Protein AF-A0A535C2K7-F1 (afdb_monomer_lite)

Foldseek 3Di:
DDPPDDPPCDPVNVVVVVVVVVVVVVVVVVVVLVVQQVDCVCVVVPHPGSVRVCCVVVVD

Structure (mmCIF, N/CA/C/O backbone):
data_AF-A0A535C2K7-F1
#
_entry.id   AF-A0A535C2K7-F1
#
loop_
_atom_site.group_PDB
_atom_site.id
_atom_site.type_symbol
_atom_site.label_atom_id
_atom_site.label_alt_id
_atom_site.label_comp_id
_atom_site.label_asym_id
_atom_site.label_entity_id
_atom_site.label_seq_id
_atom_site.pdbx_PDB_ins_code
_atom_site.Cartn_x
_atom_site.Cartn_y
_atom_site.Cartn_z
_atom_site.occupancy
_atom_site.B_iso_or_equiv
_atom_site.auth_seq_id
_atom_site.auth_comp_id
_atom_site.auth_asym_id
_atom_site.auth_atom_id
_atom_site.pdbx_PDB_model_num
ATOM 1 N N . MET A 1 1 ? -43.234 10.277 25.130 1.00 43.00 1 MET A N 1
ATOM 2 C CA . MET A 1 1 ? -42.250 10.153 24.034 1.00 43.00 1 MET A CA 1
ATOM 3 C C . MET A 1 1 ? -41.041 9.419 24.586 1.00 43.00 1 MET A C 1
ATOM 5 O O . MET A 1 1 ? -40.450 9.925 25.529 1.00 43.00 1 MET A O 1
ATOM 9 N N . LEU A 1 2 ? -40.713 8.227 24.081 1.00 47.50 2 LEU A N 1
ATOM 10 C CA . LEU A 1 2 ? -39.448 7.568 24.418 1.00 47.50 2 LEU A CA 1
ATOM 11 C C . LEU A 1 2 ? -38.343 8.198 23.563 1.00 47.50 2 LEU A C 1
ATOM 13 O O . LEU A 1 2 ? -38.329 8.018 22.348 1.00 47.50 2 LEU A O 1
ATOM 17 N N . GLN A 1 3 ? -37.449 8.963 24.187 1.00 55.66 3 GLN A N 1
ATOM 18 C CA . GLN A 1 3 ? -36.200 9.381 23.556 1.00 55.66 3 GLN A CA 1
ATOM 19 C C . GLN A 1 3 ? -35.244 8.187 23.571 1.00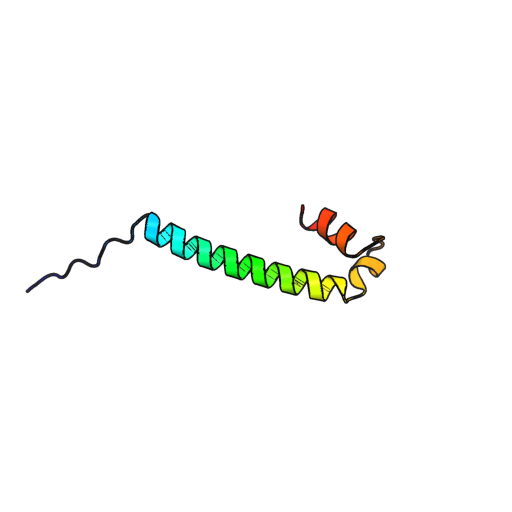 55.66 3 GLN A C 1
ATOM 21 O O . GLN A 1 3 ? -34.670 7.852 24.604 1.00 55.66 3 GLN A O 1
ATOM 26 N N . ILE A 1 4 ? -35.097 7.525 22.425 1.00 57.22 4 ILE A N 1
ATOM 27 C CA . ILE A 1 4 ? -34.000 6.585 22.201 1.00 57.22 4 ILE A CA 1
ATOM 28 C C . ILE A 1 4 ? -32.761 7.451 21.980 1.00 57.22 4 ILE A C 1
ATOM 30 O O . ILE A 1 4 ? -32.623 8.089 20.938 1.00 57.22 4 ILE A O 1
ATOM 34 N N . ALA A 1 5 ? -31.899 7.546 22.991 1.00 61.34 5 ALA A N 1
ATOM 35 C CA . ALA A 1 5 ? -30.596 8.168 22.825 1.00 61.34 5 ALA A CA 1
ATOM 36 C C . ALA A 1 5 ? -29.806 7.339 21.803 1.00 61.34 5 ALA A C 1
ATOM 38 O O . ALA A 1 5 ? -29.643 6.131 21.989 1.00 61.34 5 ALA A O 1
ATOM 39 N N . SER A 1 6 ? -29.344 7.962 20.717 1.00 64.50 6 SER A N 1
ATOM 40 C CA . SER A 1 6 ? -28.427 7.294 19.792 1.00 64.50 6 SER A CA 1
ATOM 41 C C . SER A 1 6 ? -27.212 6.798 20.579 1.00 64.50 6 SER A C 1
ATOM 43 O O . SER A 1 6 ? -26.670 7.573 21.376 1.00 64.50 6 SER A O 1
ATOM 45 N N . PRO A 1 7 ? -26.775 5.538 20.395 1.00 70.19 7 PRO A N 1
ATOM 46 C CA . PRO A 1 7 ? -25.599 5.037 21.087 1.00 70.19 7 PRO A CA 1
ATOM 47 C C . PRO A 1 7 ? -24.414 5.948 20.764 1.00 70.19 7 PRO A C 1
ATOM 49 O O . PRO A 1 7 ? -24.142 6.254 19.600 1.00 70.19 7 PRO A O 1
ATOM 52 N N . ALA A 1 8 ? -23.751 6.445 21.807 1.00 83.19 8 ALA A N 1
ATOM 53 C CA . ALA A 1 8 ? -22.596 7.310 21.644 1.00 83.19 8 ALA A CA 1
ATOM 54 C C . ALA A 1 8 ? -21.476 6.514 20.963 1.00 83.19 8 ALA A C 1
ATOM 56 O O . ALA A 1 8 ? -21.029 5.502 21.496 1.00 83.19 8 ALA A O 1
ATOM 57 N N . VAL A 1 9 ? -21.024 6.980 19.795 1.00 88.38 9 VAL A N 1
ATOM 58 C CA . VAL A 1 9 ? -19.876 6.399 19.088 1.00 88.38 9 VAL A CA 1
ATOM 59 C C . VAL A 1 9 ? -18.657 6.457 20.004 1.00 88.38 9 VAL A C 1
ATOM 61 O O . VAL A 1 9 ? -18.184 7.542 20.362 1.00 88.38 9 VAL A O 1
ATOM 64 N N . THR A 1 10 ? -18.140 5.290 20.372 1.00 95.38 10 THR A N 1
ATOM 65 C CA . THR A 1 10 ? -17.012 5.172 21.294 1.00 95.38 10 THR A CA 1
ATOM 66 C C . THR A 1 10 ? -15.681 5.410 20.579 1.00 95.38 10 THR A C 1
ATOM 68 O O . THR A 1 10 ? -15.589 5.429 19.349 1.00 95.38 10 THR A O 1
ATOM 71 N N . ALA A 1 11 ? -14.601 5.581 21.346 1.00 95.44 11 ALA A N 1
ATOM 72 C CA . ALA A 1 11 ? -13.255 5.576 20.774 1.00 95.44 11 ALA A CA 1
ATOM 73 C C . ALA A 1 11 ? -12.925 4.231 20.093 1.00 95.44 11 ALA A C 1
ATOM 75 O O . ALA A 1 11 ? -12.242 4.227 19.072 1.00 95.44 11 ALA A O 1
ATOM 76 N N . GLY A 1 12 ? -13.456 3.115 20.611 1.00 96.88 12 GLY A N 1
ATOM 77 C CA . GLY A 1 12 ? -13.290 1.786 20.019 1.00 96.88 12 GLY A CA 1
ATOM 78 C C . GLY A 1 12 ? -13.932 1.676 18.637 1.00 96.88 12 GLY A C 1
ATOM 79 O O . GLY A 1 12 ? -13.277 1.233 17.698 1.00 96.88 12 GLY A O 1
ATOM 80 N N . ASP A 1 13 ? -15.159 2.176 18.476 1.00 96.69 13 ASP A N 1
ATOM 81 C CA . ASP A 1 13 ? -15.855 2.170 17.178 1.00 96.69 13 ASP A CA 1
ATOM 82 C C . ASP A 1 13 ? -15.091 2.983 16.125 1.00 96.69 13 ASP A C 1
ATOM 84 O O . ASP A 1 13 ? -14.942 2.567 14.975 1.00 96.69 13 ASP A O 1
ATOM 88 N N . LYS A 1 14 ? -14.543 4.135 16.534 1.00 97.31 14 LYS A N 1
ATOM 89 C CA . LYS A 1 14 ? -13.691 4.966 15.670 1.00 97.31 1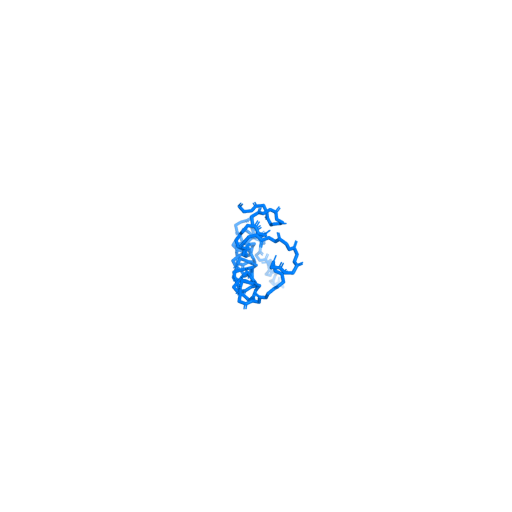4 LYS A CA 1
ATOM 90 C C . LYS A 1 14 ? -12.395 4.253 15.303 1.00 97.31 14 LYS A C 1
ATOM 92 O O . LYS A 1 14 ? -11.947 4.383 14.168 1.00 97.31 14 LYS A O 1
ATOM 97 N N . LEU A 1 15 ? -11.800 3.508 16.235 1.00 98.19 15 LEU A N 1
ATOM 98 C CA . LEU A 1 15 ? -10.580 2.748 15.982 1.00 98.19 15 LEU A CA 1
ATOM 99 C C . LEU A 1 15 ? -10.826 1.639 14.955 1.00 98.19 15 LEU A C 1
ATOM 101 O O . LEU A 1 15 ? -10.080 1.551 13.987 1.00 98.19 15 LEU A O 1
ATOM 105 N N . VAL A 1 16 ? -11.902 0.861 15.110 1.00 98.31 16 VAL A N 1
ATOM 106 C CA . VAL A 1 16 ? -12.289 -0.187 14.148 1.00 98.31 16 VAL A CA 1
ATOM 107 C C . VAL A 1 16 ? -12.567 0.410 12.769 1.00 98.31 16 VAL A C 1
ATOM 109 O O . VAL A 1 16 ? -12.077 -0.100 11.763 1.00 98.31 16 VAL A O 1
ATOM 112 N N . ASN A 1 17 ? -13.302 1.524 12.706 1.00 98.00 17 ASN A N 1
ATOM 113 C CA . ASN A 1 17 ? -13.560 2.199 11.437 1.00 98.00 17 ASN A CA 1
ATOM 114 C C . ASN A 1 17 ? -12.269 2.711 10.777 1.00 98.00 17 ASN A C 1
ATOM 116 O O . ASN A 1 17 ? -12.084 2.543 9.573 1.00 98.00 17 ASN A O 1
ATOM 120 N N . ASN A 1 18 ? -11.365 3.306 11.555 1.00 98.56 18 ASN A N 1
ATOM 121 C CA . ASN A 1 18 ? -10.074 3.753 11.045 1.00 98.56 18 ASN A CA 1
ATOM 122 C C . ASN A 1 18 ? -9.212 2.580 10.578 1.00 98.56 18 ASN A C 1
ATOM 124 O O . ASN A 1 18 ? -8.584 2.706 9.532 1.00 98.56 18 ASN A O 1
ATOM 128 N N . GLN A 1 19 ? -9.219 1.448 11.286 1.00 98.56 19 GLN A N 1
ATOM 129 C CA . GLN A 1 19 ? -8.492 0.256 10.859 1.00 98.56 19 GLN A CA 1
ATOM 130 C C . GLN A 1 19 ? -8.994 -0.233 9.499 1.00 98.56 19 GLN A C 1
ATOM 132 O O . GLN A 1 19 ? -8.195 -0.376 8.586 1.00 98.56 19 GLN A O 1
ATOM 137 N N . ALA A 1 20 ? -10.312 -0.345 9.307 1.00 98.56 20 ALA A N 1
ATOM 138 C CA . ALA A 1 20 ? -10.872 -0.733 8.011 1.00 98.56 20 ALA A CA 1
ATOM 139 C C . ALA A 1 20 ? -10.453 0.221 6.874 1.00 98.56 20 ALA A C 1
ATOM 141 O O . ALA A 1 20 ? -10.218 -0.202 5.744 1.00 98.56 20 ALA A O 1
ATOM 142 N N . ARG A 1 21 ? -10.329 1.524 7.163 1.00 98.69 21 ARG A N 1
ATOM 143 C CA . ARG A 1 21 ? -9.838 2.515 6.191 1.00 98.69 21 ARG A CA 1
ATOM 144 C C . ARG A 1 21 ? -8.345 2.353 5.906 1.00 98.69 21 ARG A C 1
ATOM 146 O O . ARG A 1 21 ? -7.947 2.494 4.754 1.00 98.69 21 ARG A O 1
ATOM 153 N N . ILE A 1 22 ? -7.536 2.069 6.928 1.00 98.56 22 ILE A N 1
ATOM 154 C CA . ILE A 1 22 ? -6.106 1.765 6.778 1.00 98.56 22 ILE A CA 1
ATOM 155 C C . ILE A 1 22 ? -5.933 0.521 5.907 1.00 98.56 22 ILE A C 1
ATOM 157 O O . ILE A 1 22 ? -5.158 0.566 4.957 1.00 98.56 22 ILE A O 1
ATOM 161 N N . ASP A 1 23 ? -6.702 -0.534 6.165 1.00 98.69 23 ASP A N 1
ATOM 162 C CA . ASP A 1 23 ? -6.622 -1.793 5.422 1.00 98.69 23 ASP A CA 1
ATOM 163 C C . ASP A 1 23 ? -6.940 -1.584 3.933 1.00 98.69 23 ASP A C 1
ATOM 165 O O . ASP A 1 23 ? -6.225 -2.077 3.061 1.00 98.69 23 ASP A O 1
ATOM 169 N N . LEU A 1 24 ? -7.973 -0.791 3.620 1.00 98.75 24 LEU A N 1
ATOM 170 C CA . LEU A 1 24 ? -8.310 -0.439 2.236 1.00 98.75 24 LEU A CA 1
ATOM 171 C C . LEU A 1 24 ? -7.199 0.367 1.552 1.00 98.75 24 LEU A C 1
ATOM 173 O O . LEU A 1 24 ? -6.877 0.103 0.395 1.00 98.75 24 LEU A O 1
ATOM 177 N N . LEU A 1 25 ? -6.595 1.326 2.258 1.00 98.50 25 LEU A N 1
ATOM 178 C CA . LEU A 1 25 ? -5.469 2.098 1.729 1.00 98.50 25 LEU A CA 1
ATOM 179 C C . LEU A 1 25 ? -4.235 1.218 1.504 1.00 98.50 25 LEU A C 1
ATOM 181 O O . LEU A 1 25 ? -3.553 1.378 0.498 1.00 98.50 25 LEU A O 1
ATOM 185 N N . GLN A 1 26 ? -3.959 0.269 2.398 1.00 97.81 26 GLN A N 1
ATOM 186 C CA . GLN A 1 26 ? -2.854 -0.679 2.246 1.00 97.81 26 GLN A CA 1
ATOM 187 C C . GLN A 1 26 ? -3.070 -1.635 1.068 1.00 97.81 26 GLN A C 1
ATOM 189 O O . GLN A 1 26 ? -2.125 -1.915 0.325 1.00 97.81 26 GLN A O 1
ATOM 194 N N . LEU A 1 27 ? -4.303 -2.109 0.864 1.00 98.50 27 LEU A N 1
ATOM 195 C CA . LEU A 1 27 ? -4.653 -2.931 -0.292 1.00 98.50 27 LEU A CA 1
ATOM 196 C C . LEU A 1 27 ? -4.448 -2.160 -1.601 1.00 98.50 27 LEU A C 1
ATOM 198 O O . LEU A 1 27 ? -3.802 -2.665 -2.519 1.00 98.50 27 LEU A O 1
ATOM 202 N N . GLU A 1 28 ? -4.948 -0.927 -1.667 1.00 98.25 28 GLU A N 1
ATOM 203 C CA . GLU A 1 28 ? -4.782 -0.062 -2.835 1.00 98.25 28 GLU A CA 1
ATOM 204 C C . GLU A 1 28 ? -3.307 0.259 -3.101 1.00 98.25 28 GLU A C 1
ATOM 206 O O . GLU A 1 28 ? -2.842 0.149 -4.234 1.00 98.25 28 GLU A O 1
ATOM 211 N N . GLN A 1 29 ? -2.535 0.560 -2.054 1.00 97.19 29 GLN A N 1
ATOM 212 C CA . GLN A 1 29 ? -1.098 0.791 -2.171 1.00 97.19 29 GLN A CA 1
ATOM 213 C C . GLN A 1 29 ? -0.370 -0.441 -2.722 1.00 97.19 29 GLN A C 1
ATOM 215 O O . GLN A 1 29 ? 0.515 -0.312 -3.565 1.00 97.19 29 GLN A O 1
ATOM 220 N N . SER A 1 30 ? -0.762 -1.641 -2.284 1.00 97.12 30 SER A N 1
ATOM 221 C CA . SER A 1 30 ? -0.188 -2.900 -2.773 1.00 97.12 30 SER A CA 1
ATOM 222 C C . SER A 1 30 ? -0.515 -3.135 -4.250 1.00 97.12 30 SER A C 1
ATOM 224 O O . SER A 1 30 ? 0.359 -3.546 -5.015 1.00 97.12 30 SER A O 1
ATOM 226 N N . ARG A 1 31 ? -1.750 -2.829 -4.671 1.00 98.56 31 ARG A N 1
ATOM 227 C CA . ARG A 1 31 ? -2.170 -2.890 -6.080 1.00 98.56 31 ARG A CA 1
ATOM 228 C C . ARG A 1 31 ? -1.353 -1.926 -6.942 1.00 98.56 31 ARG A C 1
ATOM 230 O O . ARG A 1 31 ? -0.779 -2.346 -7.942 1.00 98.56 31 ARG A O 1
ATOM 237 N N . LEU A 1 32 ? -1.255 -0.661 -6.531 1.00 98.19 32 LEU A N 1
ATOM 238 C CA . LEU A 1 32 ? -0.505 0.369 -7.254 1.00 98.19 32 LEU A CA 1
ATOM 239 C C . LEU A 1 32 ? 0.989 0.040 -7.338 1.00 98.19 32 LEU A C 1
ATOM 241 O O . LEU A 1 32 ? 1.588 0.210 -8.395 1.00 98.19 32 LEU A O 1
ATOM 245 N N . ALA A 1 33 ? 1.587 -0.478 -6.262 1.00 97.50 33 ALA A N 1
ATOM 246 C CA . ALA A 1 33 ? 2.980 -0.920 -6.267 1.00 97.50 33 ALA A CA 1
ATOM 247 C C . ALA A 1 33 ? 3.220 -2.058 -7.274 1.00 97.50 33 ALA A C 1
ATOM 249 O O . ALA A 1 33 ? 4.226 -2.044 -7.983 1.00 97.50 33 ALA A O 1
ATOM 250 N N . ALA A 1 34 ? 2.292 -3.016 -7.376 1.00 97.94 34 ALA A N 1
ATOM 251 C CA . ALA A 1 34 ? 2.379 -4.101 -8.350 1.00 97.94 34 ALA A CA 1
ATOM 252 C C . ALA A 1 34 ? 2.233 -3.597 -9.796 1.00 97.94 34 ALA A C 1
ATOM 254 O O . ALA A 1 34 ? 3.010 -3.989 -10.664 1.00 97.94 34 ALA A O 1
ATOM 255 N N . GLU A 1 35 ? 1.279 -2.699 -10.051 1.00 98.38 35 GLU A N 1
ATOM 256 C CA . GLU A 1 35 ? 1.087 -2.078 -11.369 1.00 98.38 35 GLU A CA 1
ATOM 257 C C . GLU A 1 35 ? 2.302 -1.250 -11.790 1.00 98.38 35 GLU A C 1
ATOM 259 O O . GLU A 1 35 ? 2.781 -1.374 -12.916 1.00 98.38 35 GLU A O 1
ATOM 264 N N . PHE A 1 36 ? 2.851 -0.461 -10.868 1.00 98.25 36 PHE A N 1
ATOM 265 C CA . PHE A 1 36 ? 4.061 0.319 -11.091 1.00 98.25 36 PHE A CA 1
ATOM 266 C C . PHE A 1 36 ? 5.269 -0.573 -11.401 1.00 98.25 36 PHE A C 1
ATOM 268 O O . PHE A 1 36 ? 6.015 -0.295 -12.339 1.00 98.25 36 PHE A O 1
ATOM 275 N N . ALA A 1 37 ? 5.441 -1.667 -10.652 1.00 98.00 37 ALA A N 1
ATOM 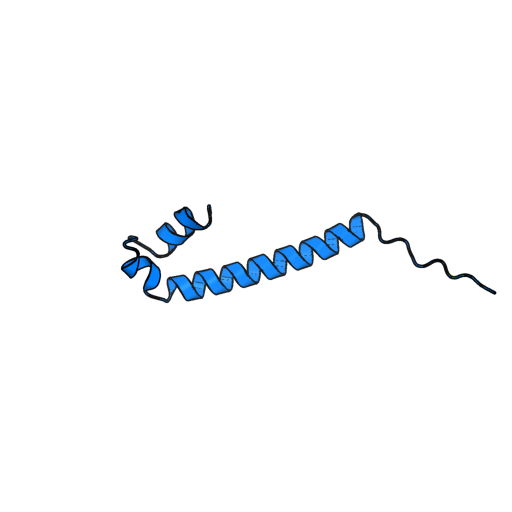276 C CA . ALA A 1 37 ? 6.530 -2.614 -10.868 1.00 98.00 37 ALA A CA 1
ATOM 277 C C . ALA A 1 37 ? 6.418 -3.379 -12.195 1.00 98.00 37 ALA A C 1
ATOM 279 O O . ALA A 1 37 ? 7.442 -3.726 -12.779 1.00 98.00 37 ALA A O 1
ATOM 280 N N . ALA A 1 38 ? 5.196 -3.629 -12.674 1.00 98.12 38 ALA A N 1
ATOM 281 C CA . ALA A 1 38 ? 4.949 -4.232 -13.982 1.00 98.12 38 ALA A CA 1
ATOM 282 C C . ALA A 1 38 ? 5.168 -3.254 -15.152 1.00 98.12 38 ALA A C 1
ATOM 284 O O . ALA A 1 38 ? 5.344 -3.690 -16.290 1.00 98.12 38 ALA A O 1
ATOM 285 N N . GLY A 1 39 ? 5.132 -1.947 -14.884 1.00 97.44 39 GLY A N 1
ATOM 286 C CA . GLY A 1 39 ? 5.464 -0.908 -15.848 1.00 97.44 39 GLY A CA 1
ATOM 287 C C . GLY A 1 39 ? 6.970 -0.674 -15.984 1.00 97.44 39 GLY A C 1
ATOM 288 O O . GLY A 1 39 ? 7.803 -1.361 -15.401 1.00 97.44 39 GLY A O 1
ATOM 289 N N . ASP A 1 40 ? 7.309 0.354 -16.750 1.00 97.50 40 ASP A N 1
ATOM 290 C CA . ASP A 1 40 ? 8.673 0.769 -17.096 1.00 97.50 40 ASP A CA 1
ATOM 291 C C . ASP A 1 40 ? 8.999 2.189 -16.592 1.00 97.50 40 ASP A C 1
ATOM 293 O O . ASP A 1 40 ? 10.035 2.758 -16.928 1.00 97.50 40 ASP A O 1
ATOM 297 N N . GLN A 1 41 ? 8.119 2.795 -15.782 1.00 97.69 41 GLN A N 1
ATOM 298 C CA . GLN A 1 41 ? 8.342 4.144 -15.256 1.00 97.69 41 GLN A CA 1
ATOM 299 C C . GLN A 1 41 ? 9.611 4.224 -14.405 1.00 97.69 41 GLN A C 1
ATOM 301 O O . GLN A 1 41 ? 10.384 5.157 -14.579 1.00 97.69 41 GLN A O 1
ATOM 306 N N . TRP A 1 42 ? 9.840 3.257 -13.517 1.00 97.75 42 TRP A N 1
ATOM 307 C CA . TRP A 1 42 ? 11.026 3.236 -12.658 1.00 97.75 42 TRP A CA 1
ATOM 308 C C . TRP A 1 42 ? 12.331 3.199 -13.465 1.00 97.75 42 TRP A C 1
ATOM 310 O O . TRP A 1 42 ? 13.295 3.852 -13.077 1.00 97.75 42 TRP A O 1
ATOM 320 N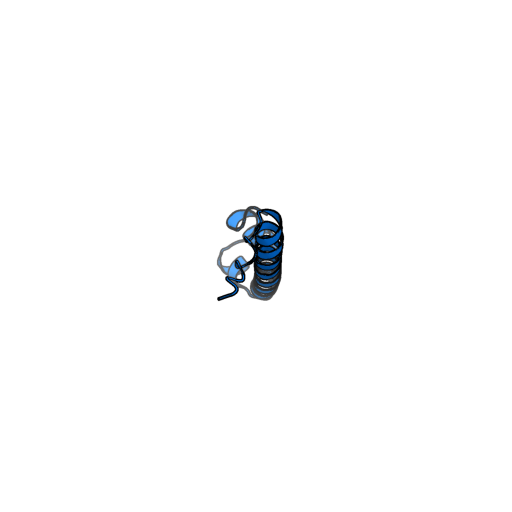 N . ASP A 1 43 ? 12.339 2.494 -14.598 1.00 98.19 43 ASP A N 1
ATOM 321 C CA . ASP A 1 43 ? 13.486 2.421 -15.507 1.00 98.19 43 ASP A CA 1
ATOM 322 C C . ASP A 1 43 ? 13.686 3.757 -16.240 1.00 98.19 43 ASP A C 1
ATOM 324 O O . ASP A 1 43 ? 14.785 4.309 -16.256 1.00 98.19 43 ASP A O 1
ATOM 328 N N . ARG A 1 44 ? 12.599 4.369 -16.742 1.00 97.81 44 ARG A N 1
ATOM 329 C CA . ARG A 1 44 ? 12.646 5.721 -17.336 1.00 97.81 44 ARG A CA 1
ATOM 330 C C . ARG A 1 44 ? 13.110 6.796 -16.354 1.00 97.81 44 A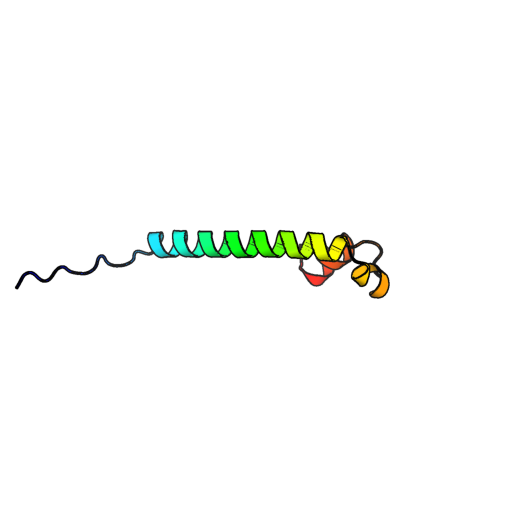RG A C 1
ATOM 332 O O . ARG A 1 44 ? 13.780 7.741 -16.764 1.00 97.81 44 ARG A O 1
ATOM 339 N N . ASP A 1 45 ? 12.762 6.644 -15.082 1.00 97.44 45 ASP A N 1
ATOM 340 C CA . ASP A 1 45 ? 13.191 7.525 -13.995 1.00 97.44 45 ASP A CA 1
ATOM 341 C C . ASP A 1 45 ? 14.648 7.240 -13.559 1.00 97.44 45 ASP A C 1
ATOM 343 O O . ASP A 1 45 ? 15.187 7.949 -12.709 1.00 97.44 45 ASP A O 1
ATOM 347 N N . GLY A 1 46 ? 15.307 6.231 -14.145 1.00 97.75 46 GLY A N 1
ATOM 348 C CA . GLY A 1 46 ? 16.722 5.913 -13.944 1.00 97.75 46 GLY A CA 1
ATOM 349 C C . GLY A 1 46 ? 17.023 5.059 -12.710 1.00 97.75 46 GLY A C 1
ATOM 350 O O . GLY A 1 46 ? 18.162 5.049 -12.240 1.00 97.75 46 GLY A O 1
ATOM 351 N N . PHE A 1 47 ? 16.028 4.363 -12.155 1.00 98.19 47 PHE A N 1
ATOM 352 C CA . PHE A 1 47 ? 16.216 3.466 -11.016 1.00 98.19 47 PHE A CA 1
ATOM 353 C C . PHE A 1 47 ? 16.588 2.054 -11.476 1.00 98.19 47 PHE A C 1
ATOM 355 O O . PHE A 1 47 ? 16.092 1.561 -12.481 1.00 98.19 47 PHE A O 1
ATOM 362 N N . ASN A 1 48 ? 17.420 1.365 -10.688 1.00 96.88 48 ASN A N 1
ATOM 363 C CA . ASN A 1 48 ? 17.875 0.006 -11.014 1.00 96.88 48 ASN A CA 1
ATOM 364 C C . ASN A 1 48 ? 16.750 -1.038 -10.954 1.00 96.88 48 ASN A C 1
ATOM 366 O O . ASN A 1 48 ? 16.801 -2.045 -11.656 1.00 96.88 48 ASN A O 1
ATOM 370 N N . THR A 1 49 ? 15.766 -0.831 -10.076 1.00 97.56 49 THR A N 1
ATOM 371 C CA . THR A 1 49 ? 14.601 -1.702 -9.914 1.00 97.56 49 THR A CA 1
ATOM 372 C C . THR A 1 49 ? 13.373 -0.887 -9.512 1.00 97.56 49 THR A C 1
ATOM 374 O O . THR A 1 49 ? 13.489 0.175 -8.892 1.00 97.56 49 THR A O 1
ATOM 377 N N . ALA A 1 50 ? 12.178 -1.423 -9.773 1.00 97.75 50 ALA A N 1
ATOM 378 C CA . ALA A 1 50 ? 10.932 -0.854 -9.257 1.00 97.75 50 ALA A CA 1
ATOM 379 C C . ALA A 1 50 ? 10.935 -0.726 -7.725 1.00 97.75 50 ALA A C 1
ATOM 381 O O . ALA A 1 50 ? 10.453 0.265 -7.178 1.00 97.75 50 ALA A O 1
ATOM 382 N N . TYR A 1 51 ? 11.509 -1.713 -7.029 1.00 96.44 51 TYR A N 1
ATOM 383 C CA . TYR A 1 51 ? 11.605 -1.700 -5.571 1.00 96.44 51 TYR A CA 1
ATOM 384 C C . TYR A 1 51 ? 12.497 -0.563 -5.061 1.00 96.44 51 TYR A C 1
ATOM 386 O O . TYR A 1 51 ? 12.145 0.078 -4.075 1.00 96.44 51 TYR A O 1
ATOM 394 N N . ASP A 1 52 ? 13.604 -0.250 -5.743 1.00 97.75 52 ASP A N 1
ATOM 395 C CA . ASP A 1 52 ? 14.452 0.888 -5.371 1.00 97.75 52 ASP A CA 1
ATOM 396 C C . ASP A 1 52 ? 13.703 2.215 -5.473 1.00 97.75 52 ASP A C 1
ATOM 398 O O . ASP A 1 52 ? 13.794 3.042 -4.561 1.00 97.75 52 ASP A O 1
ATOM 402 N N . TRP A 1 53 ? 12.929 2.400 -6.547 1.00 98.06 53 TRP A N 1
ATOM 403 C CA . TRP A 1 53 ? 12.078 3.577 -6.707 1.00 98.06 53 TRP A CA 1
ATOM 404 C C . TRP A 1 53 ? 11.064 3.671 -5.568 1.00 98.06 53 TRP A C 1
ATOM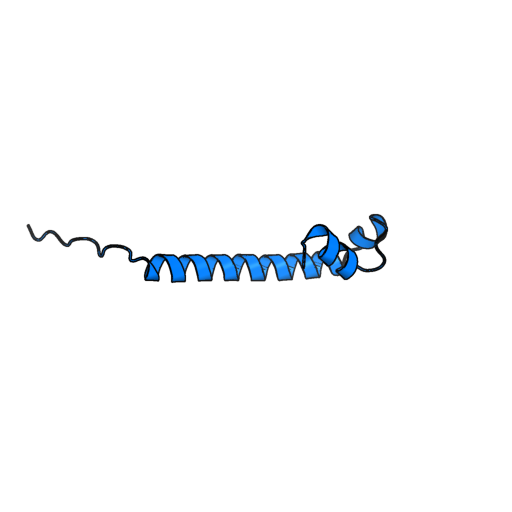 406 O O . TRP A 1 53 ? 10.958 4.714 -4.923 1.00 98.06 53 TRP A O 1
ATOM 416 N N . ILE A 1 54 ? 10.362 2.571 -5.276 1.00 96.75 54 ILE A N 1
ATOM 417 C CA . ILE A 1 54 ? 9.342 2.509 -4.223 1.00 96.75 54 ILE A CA 1
ATOM 418 C C . ILE A 1 54 ? 9.955 2.807 -2.850 1.00 96.75 54 ILE A C 1
ATOM 420 O O . ILE A 1 54 ? 9.432 3.632 -2.108 1.00 96.75 54 ILE A O 1
ATOM 424 N N . ARG A 1 55 ? 11.094 2.199 -2.513 1.00 96.12 55 ARG A N 1
ATOM 425 C CA . ARG A 1 55 ? 11.790 2.411 -1.236 1.00 96.12 55 ARG A CA 1
ATOM 426 C C . ARG A 1 55 ? 12.174 3.880 -1.031 1.00 96.12 55 ARG A C 1
ATOM 428 O O . ARG A 1 55 ? 11.974 4.436 0.045 1.00 96.12 55 ARG A O 1
ATOM 435 N N . VAL A 1 56 ? 12.714 4.526 -2.068 1.00 97.12 56 VAL A N 1
ATOM 436 C CA . VAL A 1 56 ? 13.157 5.930 -1.999 1.00 97.12 56 VAL A CA 1
ATOM 437 C C . VAL A 1 56 ? 11.975 6.900 -1.943 1.00 97.12 56 VAL A C 1
ATOM 439 O O . VAL A 1 56 ? 11.992 7.815 -1.121 1.00 97.12 56 VAL A O 1
ATOM 442 N N . ASN A 1 57 ? 10.955 6.703 -2.783 1.00 96.56 57 ASN A N 1
ATOM 443 C CA . ASN A 1 57 ? 9.858 7.662 -2.951 1.00 96.56 57 ASN A CA 1
ATOM 444 C C . ASN A 1 57 ? 8.672 7.427 -2.003 1.00 96.56 57 ASN A C 1
ATOM 446 O O . ASN A 1 57 ? 7.929 8.362 -1.717 1.00 96.56 57 ASN A O 1
ATOM 450 N N . CYS A 1 58 ? 8.476 6.202 -1.512 1.00 95.12 58 CYS A N 1
ATOM 451 C CA . CYS A 1 58 ? 7.393 5.859 -0.584 1.00 95.12 58 CYS A CA 1
ATOM 452 C C . CYS A 1 58 ? 7.870 5.630 0.857 1.00 95.12 58 CYS A C 1
ATOM 454 O O . CYS A 1 58 ? 7.034 5.406 1.728 1.00 95.12 58 CYS A O 1
ATOM 456 N N . HIS A 1 59 ? 9.181 5.703 1.115 1.00 92.00 59 HIS A N 1
ATOM 457 C CA . HIS A 1 59 ? 9.779 5.524 2.445 1.00 92.00 59 HIS A CA 1
ATOM 458 C C . HIS A 1 59 ? 9.426 4.179 3.106 1.00 92.00 59 HIS A C 1
ATOM 460 O O . HIS A 1 59 ? 9.135 4.125 4.304 1.00 92.00 59 HIS A O 1
ATOM 466 N N . LEU A 1 60 ? 9.439 3.114 2.296 1.00 81.19 60 LEU A N 1
ATOM 467 C CA . LEU A 1 60 ? 9.287 1.723 2.734 1.00 81.19 60 LEU A CA 1
ATOM 468 C C . LEU A 1 60 ? 10.625 1.088 3.129 1.00 81.19 60 LEU A C 1
ATOM 470 O O . LEU A 1 60 ? 11.678 1.564 2.645 1.00 81.19 60 LEU A O 1
#

Secondary structure (DSSP, 8-state):
----PPPPPPHHHHHHHHHHHHHHHHHHHHHHHHHHHHSSHHHHTT-SSHHHHHHHHH--

Sequence (60 aa):
MLQIASPAVTAGDKLVNNQARIDLLQLEQSRLAAEFAAGDQWDRDGFNTAYDWIRVNCHL

pLDDT: mean 92.15, std 13.47, range [43.0, 98.75]

Radius of gyration: 20.41 Å; chains: 1; bounding box: 60×14×42 Å